Protein AF-A0A920MI97-F1 (afdb_monomer_lite)

Foldseek 3Di:
DDDDCVVDDDCVVVVNDDQDDPVVLVVVCVVDDPQWDADPVRPDIDGDDDDPDVVVVVVVVVVVVVVCVVPDDDPPVDPPPPD

Radius of gyration: 16.39 Å; chains: 1; bounding box: 44×37×35 Å

Sequence (83 aa):
MTDMLKDKKCLPCEGGVDPFNKKDAKQLLTNLHPDWRLSNDKEKISGLLSLKNHYEVMSLVNMIAWISKLRTIIQVSDMSIVQ

Structure (mmCIF, N/CA/C/O backbone):
data_AF-A0A920MI97-F1
#
_entry.id   AF-A0A920MI97-F1
#
loop_
_atom_site.group_PDB
_atom_site.id
_atom_site.type_symbol
_atom_site.label_atom_id
_atom_site.label_alt_id
_atom_site.label_comp_id
_atom_site.label_asym_id
_atom_site.label_entity_id
_atom_site.label_seq_id
_atom_site.pdbx_PDB_ins_code
_atom_site.Cartn_x
_atom_site.Cartn_y
_atom_site.Cartn_z
_atom_site.occupancy
_atom_site.B_iso_or_equiv
_atom_site.auth_seq_id
_atom_site.auth_comp_id
_atom_site.auth_asym_id
_atom_site.auth_atom_id
_atom_site.pdbx_PDB_model_num
ATOM 1 N N . MET A 1 1 ? -20.866 26.173 -0.333 1.00 43.09 1 MET A N 1
ATOM 2 C CA . MET A 1 1 ? -20.098 25.077 0.296 1.00 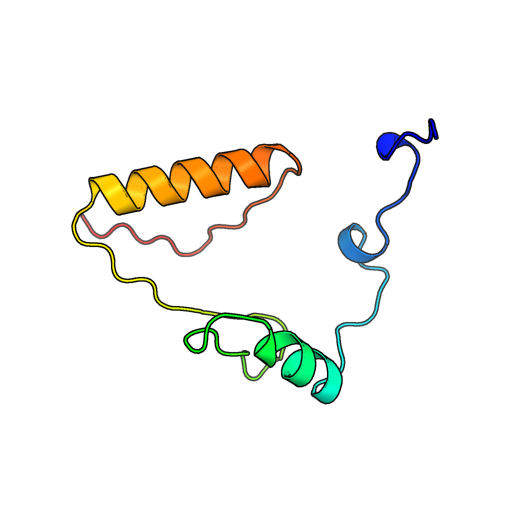43.09 1 MET A CA 1
ATOM 3 C C . MET A 1 1 ? -18.668 25.581 0.482 1.00 43.09 1 MET A C 1
ATOM 5 O O . MET A 1 1 ? -17.822 25.369 -0.371 1.00 43.09 1 MET A O 1
ATOM 9 N N . THR A 1 2 ? -18.444 26.387 1.518 1.00 52.56 2 THR A N 1
ATOM 10 C CA . THR A 1 2 ? -17.188 27.115 1.786 1.00 52.56 2 THR A CA 1
ATOM 11 C C . THR A 1 2 ? -16.808 26.840 3.228 1.00 52.56 2 THR A C 1
ATOM 13 O O . THR A 1 2 ? -17.147 27.609 4.118 1.00 52.56 2 THR A O 1
ATOM 16 N N . ASP A 1 3 ? -16.202 25.687 3.462 1.00 59.88 3 ASP A N 1
ATOM 17 C CA . ASP A 1 3 ? -15.826 25.252 4.801 1.00 59.88 3 ASP A CA 1
ATOM 18 C C . ASP A 1 3 ? -14.384 24.745 4.702 1.00 59.88 3 ASP A C 1
ATOM 20 O O . ASP A 1 3 ? -14.104 23.776 3.988 1.00 59.88 3 ASP A O 1
ATOM 24 N N . MET A 1 4 ? -13.439 25.494 5.279 1.00 71.19 4 MET A N 1
ATOM 25 C CA . MET A 1 4 ? -12.010 25.254 5.088 1.00 71.19 4 MET A CA 1
ATOM 26 C C . MET A 1 4 ? -11.562 24.080 5.957 1.00 71.19 4 MET A C 1
ATOM 28 O O . MET A 1 4 ? -11.693 24.092 7.175 1.00 71.19 4 MET A O 1
ATOM 32 N N . LEU A 1 5 ? -10.954 23.065 5.338 1.00 70.62 5 LEU A N 1
ATOM 33 C CA . LEU A 1 5 ? -10.414 21.900 6.055 1.00 70.62 5 LEU A CA 1
ATOM 34 C C . LEU A 1 5 ? -9.344 22.269 7.099 1.00 70.62 5 LEU A C 1
ATOM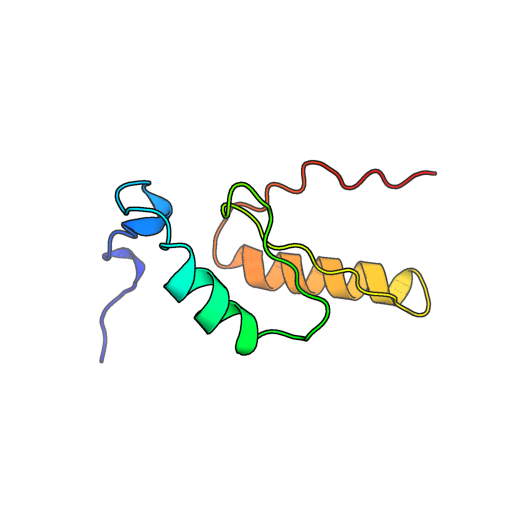 36 O O . LEU A 1 5 ? -9.081 21.470 7.990 1.00 70.62 5 LEU A O 1
ATOM 40 N N . LYS A 1 6 ? -8.745 23.464 6.996 1.00 73.00 6 LYS A N 1
ATOM 41 C CA . LYS A 1 6 ? -7.762 23.993 7.953 1.00 73.00 6 LYS A CA 1
ATOM 42 C C . LYS A 1 6 ? -8.341 24.195 9.354 1.00 73.00 6 LYS A C 1
ATOM 44 O O . LYS A 1 6 ? -7.608 24.046 10.322 1.00 73.00 6 LYS A O 1
ATOM 49 N N . ASP A 1 7 ? -9.636 24.481 9.450 1.00 79.00 7 ASP A N 1
ATOM 50 C CA . ASP A 1 7 ? -10.304 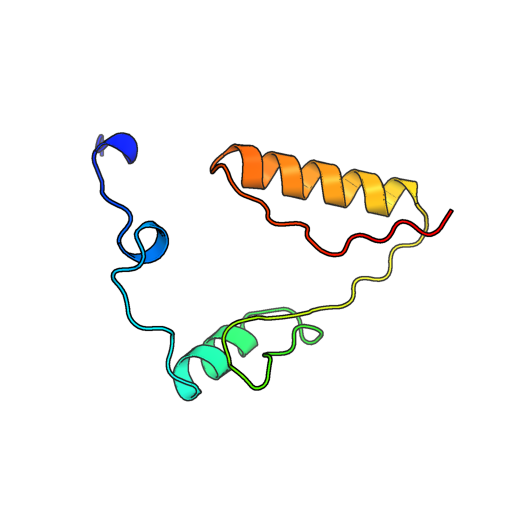24.757 10.725 1.00 79.00 7 ASP A CA 1
ATOM 51 C C . ASP A 1 7 ? -10.855 23.477 11.379 1.00 79.00 7 ASP A C 1
ATOM 53 O O . ASP A 1 7 ? -11.391 23.506 12.487 1.00 79.00 7 ASP A O 1
ATOM 57 N N . LYS A 1 8 ? -10.716 22.324 10.707 1.00 75.38 8 LYS A N 1
ATOM 58 C CA . LYS A 1 8 ? -11.183 21.022 11.193 1.00 75.38 8 LYS A CA 1
ATOM 59 C C . LYS A 1 8 ? -10.025 20.240 11.807 1.00 75.38 8 LYS A C 1
ATOM 61 O O . LYS A 1 8 ? -9.002 20.018 11.166 1.00 75.38 8 LYS A O 1
ATOM 66 N N . LYS A 1 9 ? -10.215 19.759 13.037 1.00 69.50 9 LYS A N 1
ATOM 67 C CA . LYS A 1 9 ? -9.267 18.852 13.699 1.00 69.50 9 LYS A CA 1
ATOM 68 C C . LYS A 1 9 ? -9.385 17.441 13.132 1.00 69.50 9 LYS A C 1
ATOM 70 O O . LYS A 1 9 ? -10.486 16.906 12.998 1.00 69.50 9 LYS A O 1
ATOM 75 N N . CYS A 1 10 ? -8.250 16.832 12.799 1.00 72.81 10 CYS A N 1
ATOM 76 C CA . CYS A 1 10 ? -8.211 15.461 12.299 1.00 72.81 10 CYS A CA 1
ATOM 77 C C . CYS A 1 10 ? -8.002 14.505 13.476 1.00 72.81 10 CYS A C 1
ATOM 79 O O . CYS A 1 10 ? -6.869 14.154 13.791 1.00 72.81 10 CYS A O 1
ATOM 81 N N . LEU A 1 11 ? -9.095 14.041 14.085 1.00 72.00 11 LEU A N 1
ATOM 82 C CA . LEU A 1 11 ? -9.046 13.086 15.202 1.00 72.00 11 LEU A CA 1
ATOM 83 C C . LEU A 1 11 ? -8.198 11.823 14.906 1.00 72.00 11 LEU A C 1
ATOM 85 O O . LEU A 1 11 ? -7.435 11.422 15.784 1.00 72.00 11 LEU A O 1
ATOM 89 N N . PRO A 1 12 ? -8.222 11.240 13.683 1.00 68.62 12 PRO A N 1
ATOM 90 C CA . PRO A 1 12 ? -7.312 10.149 13.318 1.00 68.62 12 PRO A CA 1
ATOM 91 C C . PRO A 1 12 ? -5.833 10.527 13.261 1.00 68.62 12 PRO A C 1
ATOM 93 O O . PRO A 1 12 ? -4.979 9.714 13.588 1.00 68.62 12 PRO A O 1
ATOM 96 N N . CYS A 1 13 ? -5.521 11.755 12.845 1.00 69.12 13 CYS A N 1
ATOM 97 C CA . CYS A 1 13 ? -4.147 12.239 12.743 1.00 69.12 13 CYS A CA 1
ATOM 98 C C . CYS A 1 13 ? -3.570 12.612 14.119 1.00 69.12 13 CYS A C 1
ATOM 100 O O . CYS A 1 13 ? -2.362 12.564 14.314 1.00 69.12 13 CYS A O 1
ATOM 102 N N . GLU A 1 14 ? -4.439 13.003 15.054 1.00 78.81 14 GLU A N 1
ATOM 103 C CA . GLU A 1 14 ? -4.096 13.441 16.412 1.00 78.81 14 GLU A CA 1
ATOM 104 C C . GLU A 1 14 ? -4.133 12.290 17.439 1.00 78.81 14 GLU A C 1
ATOM 106 O O . GLU A 1 14 ? -3.897 12.517 18.621 1.00 78.81 14 GLU A O 1
ATOM 111 N N . GLY A 1 15 ? -4.395 11.051 17.001 1.00 67.38 15 GLY A N 1
ATOM 112 C CA . GLY A 1 15 ? -4.270 9.853 17.841 1.00 67.38 15 GLY A CA 1
ATOM 113 C C . GLY A 1 15 ? -5.406 9.635 18.848 1.00 67.38 15 GLY A C 1
ATOM 114 O O . GLY A 1 15 ? -5.196 8.976 19.860 1.00 67.38 15 GLY A O 1
ATOM 115 N N . GLY A 1 16 ? -6.600 10.177 18.588 1.00 69.81 16 GLY A N 1
ATOM 116 C CA . GLY A 1 16 ? -7.761 10.093 19.489 1.00 69.81 16 GLY A CA 1
ATOM 117 C C . GLY A 1 16 ? -8.865 9.128 19.047 1.00 69.81 16 GLY A C 1
ATOM 118 O O . GLY A 1 16 ? -9.993 9.251 19.518 1.00 69.81 16 GLY A O 1
ATOM 119 N N . VAL A 1 17 ? -8.588 8.228 18.100 1.00 76.31 17 VAL A N 1
ATOM 120 C CA . VAL A 1 17 ? -9.567 7.268 17.567 1.00 76.31 17 VAL A CA 1
ATOM 121 C C . VAL A 1 17 ? -9.043 5.850 17.685 1.00 76.31 17 VAL A C 1
ATOM 123 O O . VAL A 1 17 ? -7.867 5.590 17.428 1.00 76.31 17 VAL A O 1
ATOM 126 N N . ASP A 1 18 ? -9.939 4.936 18.040 1.00 77.25 18 ASP A N 1
ATOM 127 C CA . ASP A 1 18 ? -9.597 3.528 18.137 1.00 77.25 18 ASP A CA 1
ATOM 128 C C . ASP A 1 18 ? -9.229 2.957 16.758 1.00 77.25 18 ASP A C 1
ATOM 130 O O . ASP A 1 18 ? -9.854 3.307 15.746 1.00 77.25 18 ASP A O 1
ATOM 134 N N . PRO A 1 19 ? -8.238 2.051 16.693 1.00 77.56 19 PRO A N 1
ATOM 135 C CA . PRO A 1 19 ? -7.940 1.313 15.478 1.00 77.56 19 PRO A CA 1
ATOM 136 C C . PRO A 1 19 ? -9.170 0.554 14.977 1.00 77.56 19 PRO A C 1
ATOM 138 O O . PRO A 1 19 ? -10.027 0.123 15.755 1.00 77.56 19 PRO A O 1
ATOM 141 N N . PHE A 1 20 ? -9.226 0.303 13.669 1.00 79.75 20 PHE A N 1
ATOM 142 C CA . PHE A 1 20 ? -10.274 -0.547 13.115 1.00 79.75 20 PHE A CA 1
ATOM 143 C C . PHE A 1 20 ? -10.284 -1.925 13.782 1.00 79.75 20 PHE A C 1
ATOM 145 O O . PHE A 1 20 ? -9.246 -2.566 13.987 1.00 79.75 20 PHE A O 1
ATOM 152 N N . ASN A 1 21 ? -11.486 -2.434 14.058 1.00 84.81 21 ASN A N 1
ATOM 153 C CA . ASN A 1 21 ? -11.625 -3.820 14.472 1.00 84.81 21 ASN A CA 1
ATOM 154 C C . ASN A 1 21 ? -11.257 -4.760 13.301 1.00 84.81 21 ASN A C 1
ATOM 156 O O . ASN A 1 21 ? -11.278 -4.395 12.124 1.00 84.81 21 ASN A O 1
ATOM 160 N N . LYS A 1 22 ? -10.923 -6.017 13.618 1.00 83.25 22 LYS A N 1
ATOM 161 C CA . LYS A 1 22 ? -10.439 -6.993 12.623 1.00 83.25 22 LYS A CA 1
ATOM 162 C C . LYS A 1 22 ? -11.450 -7.272 11.505 1.00 83.25 22 LYS A C 1
ATOM 164 O O . LYS A 1 22 ? -11.044 -7.620 10.399 1.00 83.25 22 LYS A O 1
ATOM 169 N N . LYS A 1 23 ? -12.748 -7.199 11.805 1.00 88.38 23 LYS A N 1
ATOM 170 C CA . LYS A 1 23 ? -13.815 -7.489 10.845 1.00 88.38 23 LYS A CA 1
ATOM 171 C C . LYS A 1 23 ? -13.913 -6.361 9.821 1.00 88.38 23 LYS A C 1
ATOM 173 O O . LYS A 1 23 ? -13.869 -6.636 8.626 1.00 88.38 23 LYS A O 1
ATOM 178 N N . ASP A 1 24 ? -13.926 -5.123 10.297 1.00 89.50 24 ASP A N 1
ATOM 179 C CA . ASP A 1 24 ? -14.041 -3.924 9.471 1.00 89.50 24 ASP A CA 1
ATOM 180 C C . ASP A 1 24 ? -12.782 -3.724 8.626 1.00 89.50 24 ASP A C 1
ATOM 182 O O . ASP A 1 24 ? -12.878 -3.506 7.422 1.00 89.50 24 ASP A O 1
ATOM 186 N N . ALA A 1 25 ? -11.594 -3.922 9.210 1.00 89.19 25 ALA A N 1
ATOM 187 C CA . ALA A 1 25 ? -10.334 -3.870 8.469 1.00 89.19 25 ALA A CA 1
ATOM 188 C C . ALA A 1 25 ? -10.300 -4.893 7.318 1.00 89.19 25 ALA A C 1
ATOM 190 O O . ALA A 1 25 ? -9.890 -4.569 6.205 1.00 89.19 25 ALA A O 1
ATOM 191 N N . LYS A 1 26 ? -10.778 -6.124 7.554 1.00 88.25 26 LYS A N 1
ATOM 192 C CA . LYS A 1 26 ? -10.880 -7.154 6.507 1.00 88.25 26 LYS A CA 1
ATOM 193 C C . LYS A 1 26 ? -11.914 -6.811 5.441 1.00 88.25 26 LYS A C 1
ATOM 195 O O . LYS A 1 26 ? -11.675 -7.100 4.276 1.00 88.25 26 LYS A O 1
ATOM 200 N N . GLN A 1 27 ? -13.040 -6.221 5.828 1.00 91.75 27 GLN A N 1
ATOM 201 C CA . GLN A 1 27 ? -14.073 -5.801 4.887 1.00 91.75 27 GLN A CA 1
ATOM 202 C C . GLN A 1 27 ? -13.597 -4.636 4.012 1.00 91.75 27 GLN A C 1
ATOM 204 O O . GLN A 1 27 ? -13.885 -4.607 2.826 1.00 91.75 27 GLN A O 1
ATOM 209 N N . LEU A 1 28 ? -12.831 -3.692 4.557 1.00 90.56 28 LEU A N 1
ATOM 210 C CA . LEU A 1 28 ? -12.243 -2.613 3.762 1.00 90.56 28 LEU A CA 1
ATOM 211 C C . LEU A 1 28 ? -11.133 -3.120 2.836 1.00 90.56 28 LEU A C 1
ATOM 213 O O . LEU A 1 28 ? -11.012 -2.638 1.712 1.00 90.56 28 LEU A O 1
ATOM 217 N N . LEU A 1 29 ? -10.361 -4.124 3.270 1.00 91.38 29 LEU A N 1
ATOM 218 C CA . LEU A 1 29 ? -9.309 -4.742 2.459 1.00 91.38 29 LEU A CA 1
ATOM 219 C C . LEU A 1 29 ? -9.850 -5.327 1.144 1.00 91.38 29 LEU A C 1
ATOM 221 O O . LEU A 1 29 ? -9.129 -5.317 0.153 1.00 91.38 29 LEU A O 1
ATOM 225 N N . THR A 1 30 ? -11.112 -5.779 1.090 1.00 92.81 30 THR A N 1
ATOM 226 C CA . THR A 1 30 ? -11.706 -6.307 -0.155 1.00 92.81 30 THR A CA 1
ATOM 227 C C . THR A 1 30 ? -11.899 -5.248 -1.237 1.00 92.81 30 THR A C 1
ATOM 229 O O . THR A 1 30 ? -12.097 -5.602 -2.393 1.00 92.81 30 THR A O 1
ATOM 232 N N . ASN A 1 31 ? -11.846 -3.962 -0.879 1.00 93.56 31 ASN A N 1
ATOM 233 C CA . ASN A 1 31 ? -11.918 -2.858 -1.837 1.00 93.56 31 ASN A CA 1
ATOM 234 C C . ASN A 1 31 ? -10.545 -2.510 -2.436 1.00 93.56 31 ASN A C 1
ATOM 236 O O . ASN A 1 31 ? -10.465 -1.681 -3.341 1.00 93.56 31 ASN A O 1
ATOM 240 N N . LEU A 1 32 ? -9.463 -3.092 -1.909 1.00 91.50 32 LEU A N 1
ATOM 241 C CA . LEU A 1 32 ? -8.102 -2.887 -2.395 1.00 91.50 32 LEU A CA 1
ATOM 242 C C . LEU A 1 32 ? -7.704 -3.981 -3.391 1.00 91.50 32 LEU A C 1
ATOM 244 O O . LEU A 1 32 ? -8.365 -5.011 -3.523 1.00 91.50 32 LEU A O 1
ATOM 248 N N . HIS A 1 33 ? -6.591 -3.757 -4.093 1.00 92.19 33 HIS A N 1
ATOM 249 C CA . HIS A 1 33 ? -6.034 -4.763 -4.994 1.00 92.19 33 HIS A CA 1
ATOM 250 C C . HIS A 1 33 ? -5.736 -6.079 -4.236 1.00 92.19 33 HIS A C 1
ATOM 252 O O . HIS A 1 33 ? -5.256 -6.020 -3.099 1.00 92.19 33 HIS A O 1
ATOM 258 N N . PRO A 1 34 ? -5.940 -7.264 -4.846 1.00 89.62 34 PRO A N 1
ATOM 259 C CA . PRO A 1 34 ? -5.753 -8.554 -4.178 1.00 89.62 34 PRO A CA 1
ATOM 260 C C . PRO A 1 34 ? -4.351 -8.850 -3.647 1.00 89.62 34 PRO A C 1
ATOM 262 O O . PRO A 1 34 ? -4.199 -9.838 -2.937 1.00 89.62 34 PRO A O 1
ATOM 265 N N . ASP A 1 35 ? -3.337 -8.050 -3.967 1.00 89.00 35 ASP A N 1
ATOM 266 C CA . ASP A 1 35 ? -1.972 -8.214 -3.442 1.00 89.00 35 ASP A CA 1
ATOM 267 C C . ASP A 1 35 ? -1.761 -7.538 -2.086 1.00 89.00 35 ASP A C 1
ATOM 269 O O . ASP A 1 35 ? -0.771 -7.812 -1.409 1.00 89.00 35 ASP A O 1
ATOM 273 N N . TRP A 1 36 ? -2.699 -6.693 -1.651 1.00 92.94 36 TRP A N 1
ATOM 274 C CA . TRP A 1 36 ? -2.638 -6.094 -0.326 1.00 92.94 36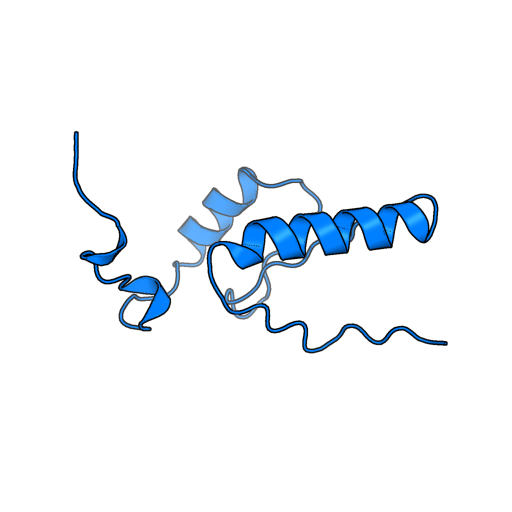 TRP A CA 1
ATOM 275 C C . TRP A 1 36 ? -2.957 -7.136 0.752 1.00 92.94 36 TRP A C 1
ATOM 277 O O . TRP A 1 36 ? -3.901 -7.928 0.661 1.00 92.94 36 TRP A O 1
ATOM 287 N N . ARG A 1 37 ? -2.142 -7.151 1.800 1.00 91.12 37 ARG A N 1
ATOM 288 C CA . ARG A 1 37 ? -2.235 -8.054 2.947 1.00 91.12 37 ARG A CA 1
ATOM 289 C C . ARG A 1 37 ? -2.273 -7.224 4.218 1.00 91.12 37 ARG A C 1
ATOM 291 O O . ARG A 1 37 ? -1.512 -6.275 4.360 1.00 91.12 37 ARG A O 1
ATOM 298 N N . LEU A 1 38 ? -3.155 -7.597 5.139 1.00 90.12 38 LEU A N 1
ATOM 299 C CA . LEU A 1 38 ? -3.218 -7.012 6.476 1.00 90.12 38 LEU A CA 1
ATOM 300 C C . LEU A 1 38 ? -2.218 -7.728 7.390 1.00 90.12 38 LEU A C 1
ATOM 302 O O . LEU A 1 38 ? -2.184 -8.961 7.413 1.00 90.12 38 LEU A O 1
ATOM 306 N N . SER A 1 39 ? -1.428 -6.967 8.143 1.00 87.94 39 SER A N 1
ATOM 307 C CA . SER A 1 39 ? -0.501 -7.495 9.144 1.00 87.94 39 SER A CA 1
ATOM 308 C C . SER A 1 39 ? -1.235 -8.168 10.314 1.00 87.94 39 SER A C 1
ATOM 310 O O . SER A 1 39 ? -2.415 -7.917 10.575 1.00 87.94 39 SER A O 1
ATOM 312 N N . ASN A 1 40 ? -0.537 -9.038 11.054 1.00 84.44 40 ASN A N 1
ATOM 313 C CA . ASN A 1 40 ? -1.127 -9.768 12.186 1.00 84.44 40 ASN A CA 1
ATOM 314 C C . ASN A 1 40 ? -1.567 -8.839 13.332 1.00 84.44 40 ASN A C 1
ATOM 316 O O . ASN A 1 40 ? -2.593 -9.096 13.968 1.00 84.44 40 ASN A O 1
ATOM 320 N N . ASP A 1 41 ? -0.815 -7.760 13.563 1.00 82.12 41 ASP A N 1
ATOM 321 C CA . ASP A 1 41 ? -1.135 -6.694 14.524 1.00 82.12 41 ASP A CA 1
ATOM 322 C C . ASP A 1 41 ? -2.308 -5.804 14.061 1.00 82.12 41 ASP A C 1
ATOM 324 O O . ASP A 1 41 ? -2.945 -5.160 14.891 1.00 82.12 41 ASP A O 1
ATOM 328 N N . LYS A 1 42 ? -2.696 -5.883 12.777 1.00 78.38 42 LYS A N 1
ATOM 329 C CA . LYS A 1 42 ? -3.764 -5.108 12.116 1.00 78.38 42 LYS A CA 1
ATOM 330 C C . LYS A 1 42 ? -3.473 -3.606 12.017 1.00 78.38 42 LYS A C 1
ATOM 332 O O . LYS A 1 42 ? -4.382 -2.838 11.717 1.00 78.38 42 LYS A O 1
ATOM 337 N N . GLU A 1 43 ? -2.228 -3.195 12.231 1.00 81.69 43 GLU A N 1
ATOM 338 C CA . GLU A 1 43 ? -1.825 -1.786 12.180 1.00 81.69 43 GLU A CA 1
ATOM 339 C C . GLU A 1 43 ? -1.328 -1.366 10.794 1.00 81.69 43 GLU A C 1
ATOM 341 O O . GLU A 1 43 ? -1.229 -0.176 10.498 1.00 81.69 43 GLU A O 1
ATOM 346 N N . LYS A 1 44 ? -1.004 -2.335 9.929 1.00 86.00 44 LYS A N 1
ATOM 347 C CA . LYS A 1 44 ? -0.363 -2.085 8.639 1.00 86.00 44 LYS A CA 1
ATOM 348 C C . LYS A 1 44 ? -0.976 -2.942 7.540 1.00 86.00 44 LYS A C 1
ATOM 350 O O . LYS A 1 44 ? -1.397 -4.078 7.754 1.00 86.00 44 LYS A O 1
ATOM 355 N N . ILE A 1 45 ? -0.972 -2.400 6.329 1.00 91.69 45 ILE A N 1
ATOM 356 C CA . ILE A 1 45 ? -1.176 -3.177 5.109 1.00 91.69 45 ILE A CA 1
ATOM 357 C C . ILE A 1 45 ? 0.102 -3.141 4.279 1.00 91.69 45 ILE A C 1
ATOM 359 O O . ILE A 1 45 ? 0.792 -2.124 4.238 1.00 91.69 45 ILE A O 1
ATOM 363 N N . SER A 1 46 ? 0.418 -4.245 3.619 1.00 90.88 46 SER A N 1
ATOM 364 C CA . SER A 1 46 ? 1.558 -4.351 2.713 1.00 90.88 46 SER A CA 1
ATOM 365 C C . SER A 1 46 ? 1.114 -4.945 1.385 1.00 90.88 46 SER A C 1
ATOM 367 O O . SER A 1 46 ? 0.259 -5.824 1.344 1.00 90.88 46 SER A O 1
ATOM 369 N N . GLY A 1 47 ? 1.676 -4.444 0.292 1.00 89.44 47 GLY A N 1
ATOM 370 C CA . GLY A 1 47 ? 1.466 -4.961 -1.054 1.00 89.44 47 GLY A CA 1
ATOM 371 C C . GLY A 1 47 ? 2.777 -4.879 -1.820 1.00 89.44 47 GLY A C 1
ATOM 372 O O . GLY A 1 47 ? 3.545 -3.936 -1.627 1.00 89.44 47 GLY A O 1
ATOM 373 N N . LEU A 1 48 ? 3.051 -5.877 -2.657 1.00 88.56 48 LEU A N 1
ATOM 374 C CA . LEU A 1 48 ? 4.237 -5.891 -3.506 1.00 88.56 48 LEU A CA 1
ATOM 375 C C . LEU A 1 48 ? 3.847 -5.430 -4.908 1.00 88.56 48 LEU A C 1
ATOM 377 O O . LEU A 1 48 ? 2.916 -5.967 -5.498 1.00 88.56 48 LEU A O 1
ATOM 381 N N . LEU A 1 49 ? 4.553 -4.428 -5.427 1.00 88.69 49 LEU A N 1
ATOM 382 C CA . LEU A 1 49 ? 4.353 -3.920 -6.780 1.00 88.69 49 LEU A CA 1
ATOM 383 C C . LEU A 1 49 ? 5.610 -4.210 -7.597 1.00 88.69 49 LEU A C 1
ATOM 385 O O . LEU A 1 49 ? 6.694 -3.730 -7.269 1.00 88.69 49 LEU A O 1
ATOM 389 N N . SER A 1 50 ? 5.464 -4.986 -8.668 1.00 89.56 50 SER A N 1
ATOM 390 C CA . SER A 1 50 ? 6.542 -5.247 -9.622 1.00 89.56 50 SER A CA 1
ATOM 391 C C . SER A 1 50 ? 6.416 -4.309 -10.817 1.00 89.56 50 SER A C 1
ATOM 393 O O . SER A 1 50 ? 5.392 -4.294 -11.496 1.00 89.56 50 SER A O 1
ATOM 395 N N . LEU A 1 51 ? 7.467 -3.532 -11.072 1.00 91.06 51 LEU A N 1
ATOM 396 C CA . LEU A 1 51 ? 7.557 -2.588 -12.186 1.00 91.06 51 LEU A CA 1
ATOM 397 C C . LEU A 1 51 ? 8.675 -3.017 -13.135 1.00 91.06 51 LEU A C 1
ATOM 399 O O . LEU A 1 51 ? 9.607 -3.716 -12.735 1.00 91.06 51 LEU A O 1
ATOM 403 N N . LYS A 1 52 ? 8.583 -2.619 -14.405 1.00 92.38 52 LYS A N 1
ATOM 404 C CA . LYS A 1 52 ? 9.457 -3.152 -15.460 1.00 92.38 52 LYS A CA 1
ATOM 405 C C . LYS A 1 52 ? 10.900 -2.658 -15.342 1.00 92.38 52 LYS A C 1
ATOM 407 O O . LYS A 1 52 ? 11.820 -3.320 -15.815 1.00 92.38 52 LYS A O 1
ATOM 412 N N . ASN A 1 53 ? 11.103 -1.470 -14.778 1.00 91.88 53 ASN A N 1
ATOM 413 C CA . ASN A 1 53 ? 12.405 -0.819 -14.667 1.00 91.88 53 ASN A CA 1
ATOM 414 C C . ASN A 1 53 ? 12.424 0.215 -13.528 1.00 91.88 53 ASN A C 1
ATOM 416 O O . ASN A 1 53 ? 11.398 0.554 -12.939 1.00 91.88 53 ASN A O 1
ATOM 420 N N . HIS A 1 54 ? 13.611 0.747 -13.243 1.00 90.88 54 HIS A N 1
ATOM 421 C CA . HIS A 1 54 ? 13.829 1.709 -12.164 1.00 90.88 54 HIS A CA 1
ATOM 422 C C . HIS A 1 54 ? 13.209 3.095 -12.427 1.00 90.88 54 HIS A C 1
ATOM 424 O O . HIS A 1 54 ? 12.861 3.784 -11.468 1.00 90.88 54 HIS A O 1
ATOM 430 N N . TYR A 1 55 ? 13.021 3.511 -13.687 1.00 93.94 55 TYR A N 1
ATOM 431 C CA . TYR A 1 55 ? 12.359 4.786 -14.000 1.00 93.94 55 TYR A CA 1
ATOM 432 C C . TYR A 1 55 ? 10.889 4.769 -13.578 1.00 93.94 55 TYR A C 1
ATOM 434 O O . TYR A 1 55 ? 10.408 5.731 -12.981 1.00 93.94 55 TYR A O 1
ATOM 442 N N . GLU A 1 56 ? 10.191 3.658 -13.823 1.00 92.69 56 GLU A N 1
ATOM 443 C CA . GLU A 1 56 ? 8.809 3.466 -13.375 1.00 92.69 56 GLU A CA 1
ATOM 444 C C . GLU A 1 56 ? 8.710 3.512 -11.845 1.00 92.69 56 GLU A C 1
ATOM 446 O O . GLU A 1 56 ? 7.850 4.217 -11.314 1.00 92.69 56 GLU A O 1
ATOM 451 N N . VAL A 1 57 ? 9.636 2.859 -11.131 1.00 92.38 57 VAL A N 1
ATOM 452 C CA . VAL A 1 57 ? 9.705 2.911 -9.657 1.00 92.38 57 VAL A CA 1
ATOM 453 C C . VAL A 1 57 ? 9.851 4.352 -9.171 1.00 92.38 57 VAL A C 1
ATOM 455 O O . VAL A 1 57 ? 9.072 4.802 -8.332 1.00 92.38 57 VAL A O 1
ATOM 458 N N . MET A 1 58 ? 10.800 5.108 -9.727 1.00 92.81 58 MET A N 1
ATOM 459 C CA . MET A 1 58 ? 11.019 6.499 -9.320 1.00 92.81 58 MET A CA 1
ATOM 460 C C . MET A 1 58 ? 9.834 7.403 -9.666 1.00 92.81 58 MET A C 1
ATOM 462 O O . MET A 1 58 ? 9.479 8.279 -8.877 1.00 92.81 58 MET A O 1
ATOM 466 N N . SER A 1 59 ? 9.169 7.173 -10.801 1.00 92.25 59 SER A N 1
ATOM 467 C CA . SER A 1 59 ? 7.950 7.906 -11.156 1.00 92.25 59 SER A CA 1
ATOM 468 C C . SER A 1 59 ? 6.825 7.664 -10.144 1.00 92.25 59 SER A C 1
ATOM 470 O O . SER A 1 59 ? 6.179 8.617 -9.709 1.00 92.25 59 SER A O 1
ATOM 472 N N . LEU A 1 60 ? 6.649 6.417 -9.691 1.00 90.31 60 LEU A N 1
ATOM 473 C CA . LEU A 1 60 ? 5.672 6.056 -8.670 1.00 90.31 60 LEU A CA 1
ATOM 474 C C . LEU A 1 60 ? 5.999 6.717 -7.330 1.00 90.31 60 LEU A C 1
ATOM 476 O O . LEU A 1 60 ? 5.118 7.320 -6.723 1.00 90.31 60 LEU A O 1
ATOM 480 N N . VAL A 1 61 ? 7.260 6.659 -6.893 1.00 89.62 61 VAL A N 1
ATOM 481 C CA . VAL A 1 61 ? 7.711 7.319 -5.658 1.00 89.62 61 VAL A CA 1
ATOM 482 C C . VAL A 1 61 ? 7.443 8.823 -5.719 1.00 89.62 61 VAL A C 1
ATOM 484 O O . VAL A 1 61 ? 6.907 9.380 -4.765 1.00 89.62 61 VAL A O 1
ATOM 487 N N . ASN A 1 62 ? 7.723 9.475 -6.849 1.00 89.38 62 ASN A N 1
ATOM 488 C CA . ASN A 1 62 ? 7.436 10.898 -7.035 1.00 89.38 62 ASN A CA 1
ATOM 489 C C . ASN A 1 62 ? 5.932 11.202 -7.005 1.00 89.38 62 ASN A C 1
ATOM 491 O O . ASN A 1 62 ? 5.524 12.187 -6.391 1.00 89.38 62 ASN A O 1
ATOM 495 N N . MET A 1 63 ? 5.098 10.358 -7.621 1.00 89.94 63 MET A N 1
ATOM 496 C CA . MET A 1 63 ? 3.641 10.501 -7.556 1.00 89.94 63 MET A CA 1
ATOM 497 C C . MET A 1 63 ? 3.122 10.344 -6.122 1.00 89.94 63 MET A C 1
ATOM 499 O O . MET A 1 63 ? 2.349 11.181 -5.662 1.00 89.94 63 MET A O 1
ATOM 503 N N . ILE A 1 64 ? 3.582 9.327 -5.386 1.00 87.19 64 ILE A N 1
ATOM 504 C CA . ILE A 1 64 ? 3.231 9.120 -3.971 1.00 87.19 64 ILE A CA 1
ATOM 505 C C . ILE A 1 64 ? 3.689 10.315 -3.133 1.00 87.19 64 ILE A C 1
ATOM 507 O O . ILE A 1 64 ? 2.918 10.831 -2.324 1.00 87.19 64 ILE A O 1
ATOM 511 N N . ALA A 1 65 ? 4.916 10.791 -3.350 1.00 85.31 65 ALA A N 1
ATOM 512 C CA . ALA A 1 65 ? 5.446 11.965 -2.676 1.00 85.31 65 ALA A CA 1
ATOM 513 C C . ALA A 1 65 ? 4.603 13.209 -2.970 1.00 85.31 65 ALA A C 1
ATOM 515 O O . ALA A 1 65 ? 4.355 13.985 -2.057 1.00 85.31 65 ALA A O 1
ATOM 516 N N . TRP A 1 66 ? 4.113 13.392 -4.199 1.00 84.19 66 TRP A N 1
ATOM 517 C CA . TRP A 1 66 ? 3.231 14.505 -4.557 1.00 84.19 66 TRP A CA 1
ATOM 518 C C . TRP A 1 66 ? 1.855 14.401 -3.886 1.00 84.19 66 TRP A C 1
ATOM 520 O O . TRP A 1 66 ? 1.391 15.379 -3.301 1.00 84.19 66 TRP A O 1
ATOM 530 N N . ILE A 1 67 ? 1.243 13.210 -3.879 1.00 79.75 67 ILE A N 1
ATOM 531 C CA . ILE A 1 67 ? -0.024 12.953 -3.173 1.00 79.75 67 ILE A CA 1
ATOM 532 C C . ILE A 1 67 ? 0.148 13.206 -1.669 1.00 79.75 67 ILE A C 1
ATOM 534 O O . ILE A 1 67 ? -0.686 13.859 -1.046 1.00 79.75 67 ILE A O 1
ATOM 538 N N . SER A 1 68 ? 1.255 12.747 -1.084 1.00 75.31 68 SER A N 1
ATOM 539 C CA . SER A 1 68 ? 1.567 12.975 0.326 1.00 75.31 68 SER A CA 1
ATOM 540 C C . SER A 1 68 ? 2.017 14.401 0.621 1.00 75.31 68 SER A C 1
ATOM 542 O O . SER A 1 68 ? 1.807 14.870 1.730 1.00 75.31 68 SER A O 1
ATOM 544 N N . LYS A 1 69 ? 2.581 15.148 -0.333 1.00 64.31 69 LYS A N 1
ATOM 545 C CA . LYS A 1 69 ? 2.946 16.562 -0.138 1.00 64.31 69 LYS A CA 1
ATOM 546 C C . LYS A 1 69 ? 1.725 17.411 0.244 1.00 64.31 69 LYS A C 1
ATOM 548 O O . LYS A 1 69 ? 1.880 18.444 0.885 1.00 64.31 69 LYS A O 1
ATOM 553 N N . LEU A 1 70 ? 0.511 16.952 -0.069 1.00 51.72 70 LEU A N 1
ATOM 554 C CA . LEU A 1 70 ? -0.743 17.557 0.393 1.00 51.72 70 LEU A CA 1
ATOM 555 C C . LEU A 1 70 ? -1.033 17.327 1.893 1.00 51.72 70 LEU A C 1
ATOM 557 O O . LEU A 1 70 ? -1.927 17.963 2.448 1.00 51.72 70 LEU A O 1
ATOM 561 N N . ARG A 1 71 ? -0.287 16.446 2.567 1.00 46.84 71 ARG A N 1
ATOM 562 C CA . ARG A 1 71 ? -0.398 16.130 3.997 1.00 46.84 71 ARG A CA 1
ATOM 563 C C . ARG A 1 71 ? 0.926 15.545 4.510 1.00 46.84 71 ARG A C 1
ATOM 565 O O . ARG A 1 71 ? 1.183 14.350 4.403 1.00 46.84 71 ARG A O 1
ATOM 572 N N . THR A 1 72 ? 1.782 16.416 5.036 1.00 43.50 72 THR A N 1
ATOM 573 C CA . THR A 1 72 ? 3.097 16.091 5.603 1.00 43.50 72 THR A CA 1
ATOM 574 C C . THR A 1 72 ? 3.062 14.844 6.500 1.00 43.50 72 THR A C 1
ATOM 576 O O . THR A 1 72 ? 2.286 14.809 7.451 1.00 43.50 72 THR A O 1
ATOM 579 N N . ILE A 1 73 ? 3.953 13.893 6.173 1.00 41.84 73 ILE A N 1
ATOM 580 C CA . ILE A 1 73 ? 4.504 12.728 6.905 1.00 41.84 73 ILE A CA 1
ATOM 581 C C . ILE A 1 73 ? 4.371 11.460 6.038 1.00 41.84 73 ILE A C 1
ATOM 583 O O . ILE A 1 73 ? 3.341 10.793 6.038 1.00 41.84 73 ILE A O 1
ATOM 587 N N . ILE A 1 74 ? 5.457 11.091 5.344 1.00 42.75 74 ILE A N 1
ATOM 588 C CA . ILE A 1 74 ? 5.718 9.689 4.988 1.00 42.75 74 ILE A CA 1
ATOM 589 C C . ILE A 1 74 ? 6.876 9.225 5.873 1.00 42.75 74 ILE A C 1
ATOM 591 O O . ILE A 1 74 ? 8.001 9.699 5.725 1.00 42.75 74 ILE A O 1
ATOM 595 N N . GLN A 1 75 ? 6.617 8.313 6.807 1.00 39.66 75 GLN A N 1
ATOM 596 C CA . GLN A 1 75 ? 7.679 7.510 7.412 1.00 39.66 75 GLN A CA 1
ATOM 597 C C . GLN A 1 75 ? 8.015 6.391 6.420 1.00 39.66 75 GLN A C 1
ATOM 599 O O . GL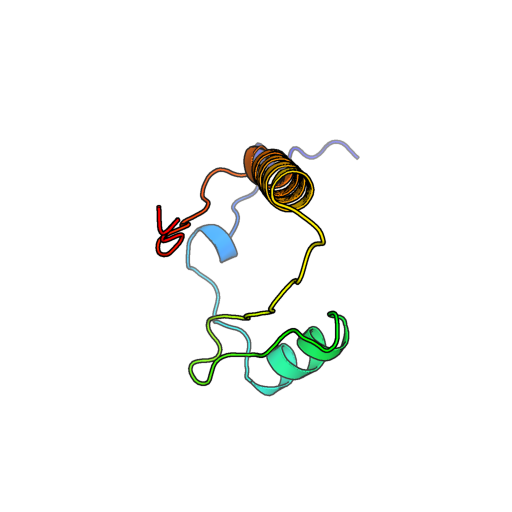N A 1 75 ? 7.383 5.340 6.422 1.00 39.66 75 GLN A O 1
ATOM 604 N N . VAL A 1 76 ? 8.976 6.644 5.527 1.00 47.25 76 VAL A N 1
ATOM 605 C CA . VAL A 1 76 ? 9.592 5.599 4.693 1.00 47.25 76 VAL A CA 1
ATOM 606 C C . VAL A 1 76 ? 10.799 5.061 5.463 1.00 47.25 76 VAL A C 1
ATOM 608 O O . VAL A 1 76 ? 11.934 5.407 5.154 1.00 47.25 76 VAL A O 1
ATOM 611 N N . SER A 1 77 ? 10.573 4.305 6.541 1.00 43.47 77 SER A N 1
ATOM 612 C CA . SER A 1 77 ? 11.675 3.846 7.401 1.00 43.47 77 SER A CA 1
ATOM 613 C C . SER A 1 77 ? 12.431 2.625 6.877 1.00 43.47 77 SER A C 1
ATOM 615 O O . SER A 1 77 ? 13.460 2.312 7.448 1.00 43.47 77 SER A O 1
ATOM 617 N N . ASP A 1 78 ? 12.010 1.980 5.784 1.00 39.09 78 ASP A N 1
ATOM 618 C CA . ASP A 1 78 ? 12.731 0.816 5.237 1.00 39.09 78 ASP A CA 1
ATOM 619 C C . ASP A 1 78 ? 12.742 0.798 3.703 1.00 39.09 78 ASP A C 1
ATOM 621 O O . ASP A 1 78 ? 12.317 -0.159 3.060 1.00 39.09 78 ASP A O 1
ATOM 625 N N . MET A 1 79 ? 13.241 1.871 3.085 1.00 37.53 79 MET A N 1
ATOM 626 C CA . MET A 1 79 ? 13.685 1.799 1.691 1.00 37.53 79 MET A CA 1
ATOM 627 C C . MET A 1 79 ? 15.201 1.637 1.671 1.00 37.53 79 MET A C 1
ATOM 629 O O . MET A 1 79 ? 15.946 2.571 1.381 1.00 37.53 79 MET A O 1
ATOM 633 N N . SER A 1 80 ? 15.664 0.433 2.011 1.00 33.75 80 SER A N 1
ATOM 634 C CA . SER A 1 80 ? 17.014 -0.005 1.671 1.00 33.75 80 SER A CA 1
ATOM 635 C C . SER A 1 80 ? 17.106 -0.091 0.149 1.00 33.75 80 SER A C 1
ATOM 637 O O . SER A 1 80 ? 16.802 -1.116 -0.458 1.00 33.75 80 SER A O 1
ATOM 639 N N . ILE A 1 81 ? 17.500 1.015 -0.480 1.00 34.72 81 ILE A N 1
ATOM 640 C CA . ILE A 1 81 ? 18.098 0.979 -1.809 1.00 34.72 81 ILE A CA 1
ATOM 641 C C . ILE A 1 81 ? 19.442 0.281 -1.608 1.00 34.72 81 ILE A C 1
ATOM 643 O O . ILE A 1 81 ? 20.401 0.884 -1.135 1.00 34.72 81 ILE A O 1
ATOM 647 N N . VAL A 1 82 ? 19.476 -1.021 -1.882 1.00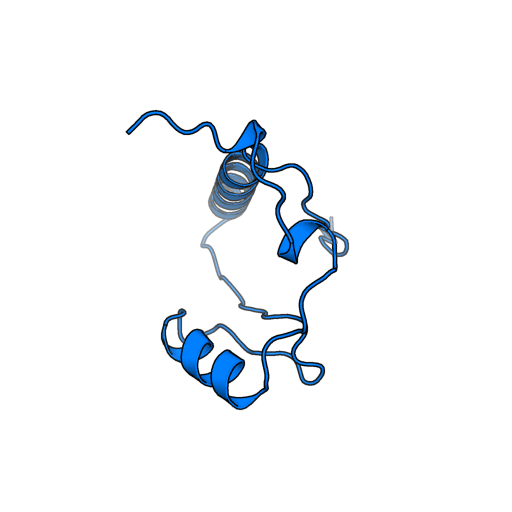 32.69 82 VAL A N 1
ATOM 648 C CA . VAL A 1 82 ? 20.730 -1.758 -2.025 1.00 32.69 82 VAL A CA 1
ATOM 649 C C . VAL A 1 82 ? 21.380 -1.228 -3.304 1.00 32.69 82 VAL A C 1
ATOM 651 O O . VAL A 1 82 ? 20.893 -1.503 -4.402 1.00 32.69 82 VAL A O 1
ATOM 654 N N . GLN A 1 83 ? 22.401 -0.384 -3.143 1.00 36.78 83 GLN A N 1
ATOM 655 C CA . GLN A 1 83 ? 23.453 -0.225 -4.149 1.00 36.78 83 GLN A CA 1
ATOM 656 C C . GLN A 1 83 ? 24.379 -1.436 -4.107 1.00 36.78 83 GLN A C 1
ATOM 658 O O . GLN A 1 83 ? 24.614 -1.951 -2.990 1.00 36.78 83 GLN A O 1
#

pLDDT: mean 75.91, std 18.61, range [32.69, 93.94]

Secondary structure (DSSP, 8-state):
----GGGS--TTTTT-SPPPPHHHHHHHHTTS-TT-EE-TTSS-EE-----SSHHHHHHHHHHHHHHHHTS-----TT-----